Protein AF-A0A0Q5CVL9-F1 (afdb_monomer)

Solvent-accessible surface area (backbone atoms only — not comparable to full-atom values): 3971 Å² total; per-residue (Å²): 108,54,65,60,20,46,51,47,38,66,41,65,86,83,33,56,72,68,50,20,52,32,19,43,55,25,26,61,35,38,48,59,46,70,79,32,100,74,50,53,68,70,51,52,54,49,27,50,57,31,45,55,53,34,50,54,47,50,49,54,60,70,68,53,74,76,81,78,78,81,127

Nearest PDB structures (foldseek):
  2p7v-assembly1_A  TM=5.901E-01  e=2.426E+00  Escheri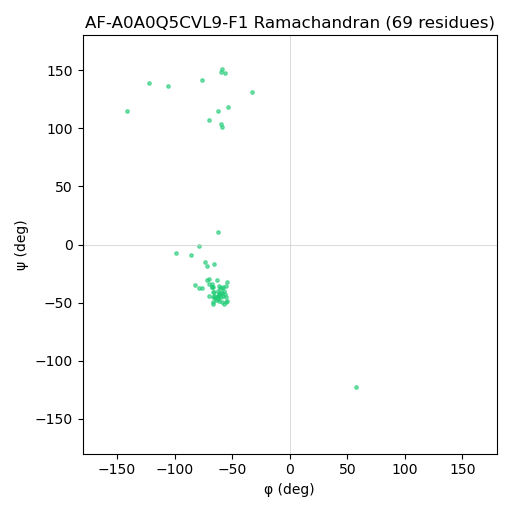chia coli
  7uw9-assembly1_P  TM=5.423E-01  e=3.128E+00  Citrus x limon
  8tvu-assembly1_a  TM=4.853E-01  e=1.881E+00  Salmonella phage P22
  4v4k-assembly2_Y  TM=5.012E-01  e=2.276E+00  Lederbergvirus P22

Mean predicted aligned error: 6.36 Å

Structure (mmCIF, N/CA/C/O backbone):
data_AF-A0A0Q5CVL9-F1
#
_entry.id   AF-A0A0Q5CVL9-F1
#
loop_
_atom_site.group_PDB
_atom_site.id
_atom_site.type_symbol
_atom_site.label_atom_id
_atom_site.label_alt_id
_atom_site.label_comp_id
_atom_site.label_asym_id
_atom_site.label_entity_id
_atom_site.label_seq_id
_atom_site.pdbx_PDB_ins_code
_atom_site.Cartn_x
_atom_site.Cartn_y
_atom_site.Cartn_z
_atom_site.occupancy
_atom_site.B_iso_or_equiv
_atom_site.auth_seq_id
_atom_site.auth_comp_id
_atom_site.auth_asym_id
_atom_site.auth_atom_id
_atom_site.pdbx_PDB_model_num
ATOM 1 N N . MET A 1 1 ? -3.064 -6.493 -6.445 1.00 81.75 1 MET A N 1
ATOM 2 C CA . MET A 1 1 ? -2.441 -5.676 -5.373 1.00 81.75 1 MET A CA 1
ATOM 3 C C . MET A 1 1 ? -2.733 -4.188 -5.505 1.00 81.75 1 MET A C 1
ATOM 5 O O . MET A 1 1 ? -3.169 -3.610 -4.521 1.00 81.75 1 MET A O 1
ATOM 9 N N . TYR A 1 2 ? -2.555 -3.567 -6.678 1.00 86.81 2 TYR A N 1
ATOM 10 C CA . TYR A 1 2 ? -2.912 -2.153 -6.882 1.00 86.81 2 TYR A CA 1
ATOM 11 C C . TYR A 1 2 ? -4.388 -1.848 -6.570 1.00 86.81 2 TYR A C 1
ATOM 13 O O . TYR A 1 2 ? -4.651 -0.986 -5.741 1.00 86.81 2 TYR A O 1
ATOM 21 N N . ALA A 1 3 ? -5.327 -2.618 -7.137 1.00 88.81 3 ALA A N 1
ATOM 22 C CA . ALA A 1 3 ? -6.764 -2.465 -6.877 1.00 88.81 3 ALA A CA 1
ATOM 23 C C . ALA A 1 3 ? -7.105 -2.544 -5.375 1.00 88.81 3 ALA A C 1
ATOM 25 O O . ALA A 1 3 ? -7.688 -1.621 -4.826 1.00 88.81 3 ALA A O 1
ATOM 26 N N . ILE A 1 4 ? -6.606 -3.570 -4.679 1.00 89.44 4 ILE A N 1
ATOM 27 C CA . ILE A 1 4 ? -6.792 -3.736 -3.226 1.00 89.44 4 ILE A CA 1
ATOM 28 C C . ILE A 1 4 ? -6.235 -2.535 -2.439 1.00 89.44 4 ILE A C 1
ATOM 30 O O . ILE A 1 4 ? -6.850 -2.066 -1.487 1.00 89.44 4 ILE A O 1
ATOM 34 N N . ALA A 1 5 ? -5.067 -2.007 -2.819 1.00 90.25 5 ALA A N 1
ATOM 35 C CA . ALA A 1 5 ? -4.487 -0.839 -2.156 1.00 90.25 5 ALA A CA 1
ATOM 36 C C . ALA A 1 5 ? -5.309 0.445 -2.389 1.00 90.25 5 ALA A C 1
ATOM 38 O O . ALA A 1 5 ? -5.385 1.291 -1.496 1.00 90.25 5 ALA A O 1
ATOM 39 N N . MET A 1 6 ? -5.928 0.587 -3.564 1.00 93.56 6 MET A N 1
ATOM 40 C CA . MET A 1 6 ? -6.864 1.675 -3.863 1.00 93.56 6 MET A CA 1
ATOM 41 C C . MET A 1 6 ? -8.137 1.546 -3.023 1.00 93.56 6 MET A C 1
ATOM 43 O O . MET A 1 6 ? -8.457 2.471 -2.280 1.00 93.56 6 MET A O 1
ATOM 47 N N . GLU A 1 7 ? -8.772 0.371 -3.026 1.00 93.25 7 GLU A N 1
ATOM 48 C CA . GLU A 1 7 ? -9.977 0.080 -2.236 1.00 93.25 7 GLU A CA 1
ATOM 49 C C . GLU A 1 7 ? -9.766 0.365 -0.743 1.00 93.25 7 GLU A C 1
ATOM 51 O O . GLU A 1 7 ? -10.539 1.096 -0.126 1.00 93.25 7 GLU A O 1
ATOM 56 N N . ILE A 1 8 ? -8.664 -0.123 -0.158 1.00 90.88 8 ILE A N 1
ATOM 57 C CA . ILE A 1 8 ? -8.326 0.163 1.245 1.00 90.88 8 ILE A CA 1
ATOM 58 C C . ILE A 1 8 ? -8.104 1.666 1.460 1.00 90.88 8 ILE A C 1
ATOM 60 O O . ILE A 1 8 ? -8.498 2.211 2.490 1.00 90.88 8 ILE A O 1
ATOM 64 N N . GLY A 1 9 ? -7.454 2.350 0.515 1.00 90.44 9 GLY A N 1
ATOM 65 C CA . GLY A 1 9 ? -7.215 3.792 0.581 1.00 90.44 9 GLY A CA 1
ATOM 66 C C . GLY A 1 9 ? -8.497 4.631 0.566 1.00 90.44 9 GLY A C 1
ATOM 67 O O . GLY A 1 9 ? -8.529 5.702 1.188 1.00 90.44 9 GLY A O 1
ATOM 68 N N . GLU A 1 10 ? -9.530 4.127 -0.106 1.00 94.25 10 GLU A N 1
ATOM 69 C CA . GLU A 1 10 ? -10.827 4.768 -0.345 1.00 94.25 10 GLU A CA 1
ATOM 70 C C . GLU A 1 10 ? -11.929 4.311 0.618 1.00 94.25 10 GLU A C 1
ATOM 72 O O . GLU A 1 10 ? -12.978 4.945 0.680 1.00 94.25 10 GLU A O 1
ATOM 77 N N . ALA A 1 11 ? -11.668 3.304 1.458 1.00 90.69 11 ALA A N 1
ATOM 78 C CA . ALA A 1 11 ? -12.617 2.696 2.398 1.00 90.69 11 ALA A CA 1
A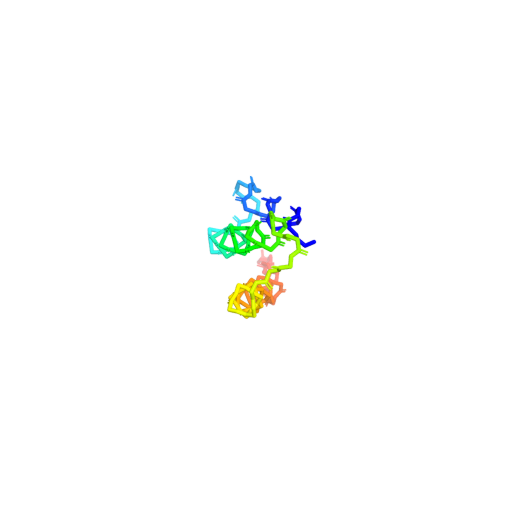TOM 79 C C . ALA A 1 11 ? -13.188 3.630 3.499 1.00 90.69 11 ALA A C 1
ATOM 81 O O . ALA A 1 11 ? -13.819 3.168 4.449 1.00 90.69 11 ALA A O 1
ATOM 82 N N . GLY A 1 12 ? -12.977 4.948 3.420 1.00 87.69 12 GLY A N 1
ATOM 83 C CA . GLY A 1 12 ? -13.604 5.923 4.314 1.00 87.69 12 GLY A CA 1
ATOM 84 C C . GLY A 1 12 ? -13.300 5.668 5.794 1.00 87.69 12 GLY A C 1
ATOM 85 O O . GLY A 1 12 ? -12.139 5.660 6.203 1.00 87.69 12 GLY A O 1
ATOM 86 N N . THR A 1 13 ? -14.346 5.499 6.604 1.00 88.25 13 THR A N 1
ATOM 87 C CA . THR A 1 13 ? -14.252 5.186 8.043 1.00 88.25 13 THR A CA 1
ATOM 88 C C . THR A 1 13 ? -14.115 3.690 8.339 1.00 88.25 13 THR A C 1
ATOM 90 O O . THR A 1 13 ? -13.812 3.340 9.476 1.00 88.25 13 THR A O 1
ATOM 93 N N . LEU A 1 14 ? -14.266 2.811 7.338 1.00 86.88 14 LEU A N 1
ATOM 94 C CA . LEU A 1 14 ? -14.118 1.355 7.491 1.00 86.88 14 LEU A CA 1
ATOM 95 C C . LEU A 1 14 ? -12.654 0.934 7.696 1.00 86.88 14 LEU A C 1
ATOM 97 O O . LEU A 1 14 ? -12.382 -0.158 8.186 1.00 86.88 14 LEU A O 1
ATOM 101 N N . ALA A 1 15 ? -11.705 1.805 7.343 1.00 88.38 15 ALA A N 1
ATOM 102 C CA . ALA A 1 15 ? -10.279 1.600 7.551 1.00 88.38 15 ALA A CA 1
ATOM 103 C C . ALA A 1 15 ? -9.671 2.728 8.392 1.00 88.38 15 ALA A C 1
ATOM 105 O O . ALA A 1 15 ? -9.938 3.920 8.189 1.00 88.38 15 ALA A O 1
ATOM 106 N N . SER A 1 16 ? -8.774 2.358 9.310 1.00 91.94 16 SER A N 1
ATOM 107 C CA . SER A 1 16 ? -8.074 3.335 10.145 1.00 91.94 16 SER A CA 1
ATOM 108 C C . SER A 1 16 ? -7.275 4.336 9.290 1.00 91.94 16 SER A C 1
ATOM 110 O O . SER A 1 16 ? -6.788 3.989 8.206 1.00 91.94 16 SER A O 1
ATOM 112 N N . PRO A 1 17 ? -7.069 5.585 9.753 1.00 92.62 17 PRO A N 1
ATOM 113 C CA . PRO A 1 17 ? -6.292 6.576 9.005 1.00 92.62 17 PRO A CA 1
ATOM 114 C C . PRO A 1 17 ? -4.880 6.095 8.636 1.00 92.62 17 PRO A C 1
ATOM 116 O O . PRO A 1 17 ? -4.388 6.395 7.545 1.00 92.62 17 PRO A O 1
ATOM 119 N N . ALA A 1 18 ? -4.239 5.321 9.520 1.00 92.50 18 ALA A N 1
ATOM 120 C CA . ALA A 1 18 ? -2.922 4.737 9.281 1.00 92.50 18 ALA A CA 1
ATOM 121 C C . ALA A 1 18 ? -2.950 3.710 8.139 1.00 92.50 18 ALA A C 1
ATOM 123 O O . ALA A 1 18 ? -2.097 3.764 7.249 1.00 92.50 18 ALA A O 1
ATOM 124 N N . LEU A 1 19 ? -3.960 2.834 8.123 1.00 93.88 19 LEU A N 1
ATOM 125 C CA . LEU A 1 19 ? -4.140 1.826 7.082 1.00 93.88 19 LEU A CA 1
ATOM 126 C C . LEU A 1 19 ? -4.418 2.476 5.720 1.00 93.88 19 LEU A C 1
ATOM 128 O O . LEU A 1 19 ? -3.732 2.178 4.741 1.00 93.88 19 LEU A O 1
ATOM 132 N N . ARG A 1 20 ? -5.314 3.469 5.679 1.00 95.38 20 ARG A N 1
ATOM 133 C CA . ARG A 1 20 ? -5.596 4.248 4.459 1.00 95.38 20 ARG A CA 1
ATOM 134 C C . ARG A 1 20 ? -4.363 4.976 3.931 1.00 95.38 20 ARG A C 1
ATOM 136 O O . ARG A 1 20 ? -4.114 5.010 2.727 1.00 95.38 20 ARG A O 1
ATOM 143 N N . LYS A 1 21 ? -3.562 5.576 4.819 1.00 95.56 21 LYS A N 1
ATOM 144 C CA . LYS A 1 21 ? -2.312 6.254 4.438 1.00 95.56 21 LYS A CA 1
ATOM 145 C C . LYS A 1 21 ? -1.299 5.270 3.848 1.00 95.56 21 LYS A C 1
ATOM 147 O O . LYS A 1 21 ? -0.694 5.582 2.823 1.00 95.56 21 LYS A O 1
ATOM 152 N N . ALA A 1 22 ? -1.116 4.105 4.469 1.00 95.50 22 ALA A N 1
ATOM 153 C CA . ALA A 1 22 ? -0.206 3.076 3.971 1.00 95.50 22 ALA A CA 1
ATOM 154 C C . ALA A 1 22 ? -0.642 2.555 2.591 1.00 95.50 22 ALA A C 1
ATOM 156 O O . ALA A 1 22 ? 0.179 2.503 1.674 1.00 95.50 22 ALA A O 1
ATOM 157 N N . ALA A 1 23 ? -1.937 2.282 2.417 1.00 95.69 23 ALA A N 1
ATOM 158 C CA . ALA A 1 23 ? -2.494 1.765 1.172 1.00 95.69 23 ALA A CA 1
ATOM 159 C C . ALA A 1 23 ? -2.366 2.765 0.009 1.00 95.69 23 ALA A C 1
ATOM 161 O O . ALA A 1 23 ? -1.833 2.417 -1.044 1.00 95.69 23 ALA A O 1
ATOM 162 N N . ARG A 1 24 ? -2.690 4.050 0.229 1.00 96.31 24 ARG A N 1
ATOM 163 C CA . ARG A 1 24 ? -2.496 5.104 -0.790 1.00 96.31 24 ARG A CA 1
ATOM 164 C C . ARG A 1 24 ? -1.033 5.278 -1.200 1.00 96.31 24 ARG A C 1
ATOM 166 O O . ARG A 1 24 ? -0.738 5.512 -2.370 1.00 96.31 24 ARG A O 1
ATOM 173 N N . ASN A 1 25 ? -0.100 5.155 -0.255 1.00 95.56 25 ASN A N 1
ATOM 174 C CA . ASN A 1 25 ? 1.331 5.240 -0.559 1.00 95.56 25 ASN A CA 1
ATOM 175 C C . ASN A 1 25 ? 1.822 4.054 -1.403 1.00 95.56 25 ASN A C 1
ATOM 177 O O . ASN A 1 25 ? 2.674 4.240 -2.279 1.00 95.56 25 ASN A O 1
ATOM 181 N N . LEU A 1 26 ? 1.293 2.853 -1.150 1.00 95.94 26 LEU A N 1
ATOM 182 C CA . LEU A 1 26 ? 1.559 1.680 -1.976 1.00 95.94 26 LEU A CA 1
ATOM 183 C C . LEU A 1 26 ? 0.959 1.851 -3.376 1.00 95.94 26 LEU A C 1
ATOM 185 O O . LEU A 1 26 ? 1.689 1.696 -4.349 1.00 95.94 26 LEU A O 1
ATOM 189 N N . ALA A 1 27 ? -0.313 2.249 -3.483 1.00 94.81 27 ALA A N 1
ATOM 190 C CA . ALA A 1 27 ? -0.990 2.455 -4.764 1.00 94.81 27 ALA A CA 1
ATOM 191 C C . ALA A 1 27 ? -0.230 3.442 -5.665 1.00 94.81 27 ALA A C 1
ATOM 193 O O . ALA A 1 27 ? 0.052 3.133 -6.818 1.00 94.81 27 ALA A O 1
ATOM 194 N N . ARG A 1 28 ? 0.224 4.577 -5.115 1.00 93.50 28 ARG A N 1
ATOM 195 C CA . ARG A 1 28 ? 1.069 5.543 -5.843 1.00 93.50 28 ARG A CA 1
ATOM 196 C C . ARG A 1 28 ? 2.383 4.947 -6.347 1.00 93.50 28 ARG A C 1
ATOM 198 O O . ARG A 1 28 ? 2.850 5.321 -7.414 1.00 93.50 28 ARG A O 1
ATOM 205 N N . SER A 1 29 ? 2.997 4.055 -5.573 1.00 92.56 29 SER A N 1
ATOM 206 C CA . SER A 1 29 ? 4.264 3.424 -5.968 1.00 92.56 29 SER A CA 1
ATOM 207 C C . SER A 1 29 ? 4.039 2.340 -7.025 1.00 92.56 29 SER A C 1
ATOM 209 O O . SER A 1 29 ? 4.827 2.232 -7.954 1.00 92.56 29 SER A O 1
ATOM 211 N N . LEU A 1 30 ? 2.939 1.590 -6.916 1.00 92.38 30 LEU A N 1
ATOM 212 C CA . LEU A 1 30 ? 2.520 0.592 -7.900 1.00 92.38 30 LEU A CA 1
ATOM 213 C C . LEU A 1 30 ? 2.046 1.219 -9.213 1.00 92.38 30 LEU A C 1
ATOM 215 O O . LEU A 1 30 ? 2.235 0.611 -10.256 1.00 92.38 30 LEU A O 1
ATOM 219 N N . HIS A 1 31 ? 1.490 2.431 -9.190 1.00 90.44 31 HIS A N 1
ATOM 220 C CA . HIS A 1 31 ? 1.137 3.143 -10.417 1.00 90.44 31 HIS A CA 1
ATOM 221 C C . HIS A 1 31 ? 2.364 3.328 -11.324 1.00 90.44 31 HIS A C 1
ATOM 223 O O . HIS A 1 31 ? 2.314 2.974 -12.492 1.00 90.44 31 HIS A O 1
ATOM 229 N N . GLY A 1 32 ? 3.512 3.726 -10.760 1.00 84.38 32 GLY A N 1
ATOM 230 C CA . GLY A 1 32 ? 4.772 3.806 -11.513 1.00 84.38 32 GLY A CA 1
ATOM 231 C C . GLY A 1 32 ? 5.317 2.457 -12.003 1.00 84.38 32 GLY A C 1
ATOM 232 O O . GLY A 1 32 ? 6.159 2.440 -12.889 1.00 84.38 32 GLY A O 1
ATOM 233 N N . VAL A 1 33 ? 4.848 1.334 -11.446 1.00 87.56 33 VAL A N 1
ATOM 234 C CA . VAL A 1 33 ? 5.163 -0.013 -11.953 1.00 87.56 33 VAL A CA 1
ATOM 235 C C . VAL A 1 33 ? 4.251 -0.391 -13.122 1.00 87.56 33 VAL A C 1
ATOM 237 O O . VAL A 1 33 ? 4.694 -1.078 -14.030 1.00 87.56 33 VAL A O 1
ATOM 240 N N . ILE A 1 34 ? 2.988 0.042 -13.093 1.00 87.75 34 ILE A N 1
ATOM 241 C CA . ILE A 1 34 ? 1.964 -0.303 -14.091 1.00 87.75 34 ILE A CA 1
ATOM 242 C C . ILE A 1 34 ? 2.115 0.530 -15.370 1.00 87.75 34 ILE A C 1
ATOM 244 O O . ILE A 1 34 ? 1.913 0.006 -16.459 1.00 87.75 34 ILE A O 1
ATOM 248 N N . GLU A 1 35 ? 2.476 1.809 -15.243 1.00 86.81 35 GLU A N 1
ATOM 249 C CA . GLU A 1 35 ? 2.599 2.738 -16.379 1.00 86.81 35 GLU A CA 1
ATOM 250 C C . GLU A 1 35 ? 3.849 2.488 -17.244 1.00 86.81 35 GLU A C 1
ATOM 252 O O . GLU A 1 35 ? 3.944 3.000 -18.358 1.00 86.81 35 GLU A O 1
ATOM 257 N N . LEU A 1 36 ? 4.830 1.721 -16.752 1.00 78.94 36 LEU A N 1
ATOM 258 C CA . LEU A 1 36 ? 6.093 1.477 -17.452 1.00 78.94 36 LEU A CA 1
ATOM 259 C C . LEU A 1 36 ? 6.140 0.054 -18.035 1.00 78.94 36 LEU A C 1
ATOM 261 O O . LEU A 1 36 ? 5.835 -0.894 -17.314 1.00 78.94 36 LEU A O 1
ATOM 265 N N . PRO A 1 37 ? 6.609 -0.136 -19.290 1.00 74.00 37 PRO A N 1
ATOM 266 C CA . PRO A 1 37 ? 6.762 -1.468 -19.888 1.00 74.00 37 PRO A CA 1
ATOM 2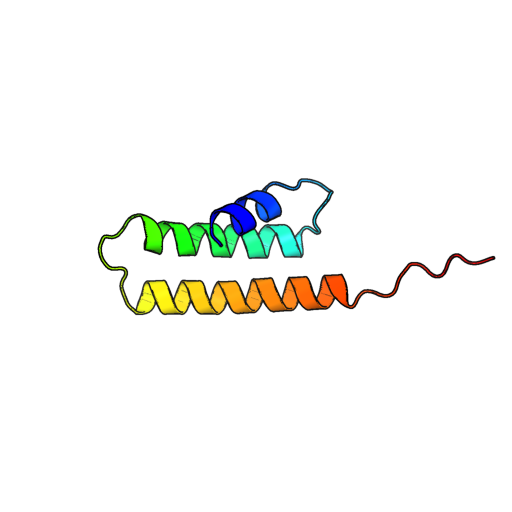67 C C . PRO A 1 37 ? 7.684 -2.379 -19.067 1.00 74.00 37 PRO A C 1
ATOM 269 O O . PRO A 1 37 ? 7.455 -3.581 -18.961 1.00 74.00 37 PRO A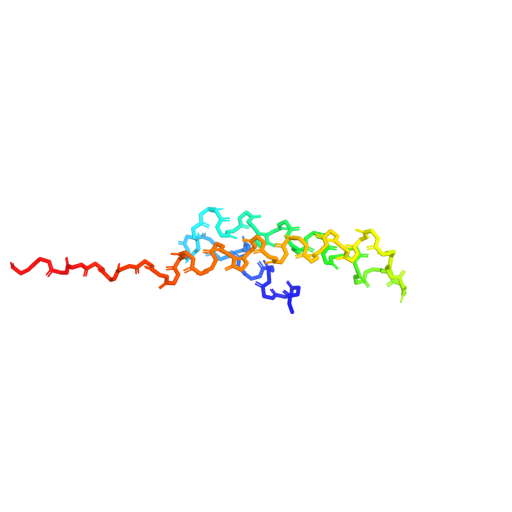 O 1
ATOM 272 N N . ILE A 1 38 ? 8.732 -1.786 -18.486 1.00 84.88 38 ILE A N 1
ATOM 273 C CA . ILE A 1 38 ? 9.641 -2.399 -17.520 1.00 84.88 38 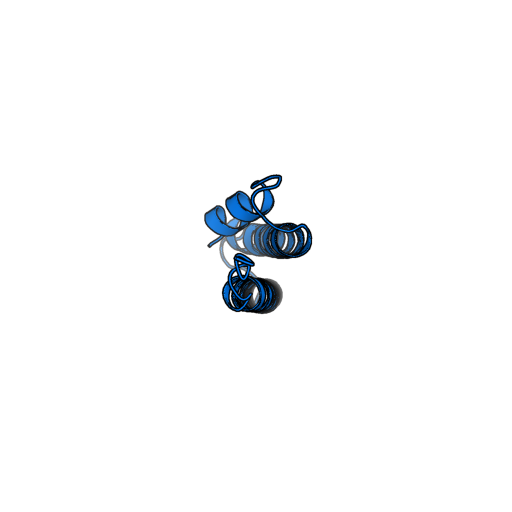ILE A CA 1
ATOM 274 C C . ILE A 1 38 ? 9.963 -1.319 -16.488 1.00 84.88 38 ILE A C 1
ATOM 276 O O . ILE A 1 38 ? 10.553 -0.294 -16.820 1.00 84.88 38 ILE A O 1
ATOM 280 N N . ALA A 1 39 ? 9.542 -1.529 -15.245 1.00 87.06 39 ALA A N 1
ATOM 281 C CA . ALA A 1 39 ? 9.824 -0.599 -14.161 1.00 87.06 39 ALA A CA 1
ATOM 282 C C . ALA A 1 39 ? 11.276 -0.728 -13.684 1.00 87.06 39 ALA A C 1
ATOM 284 O O . ALA A 1 39 ? 11.797 -1.838 -13.545 1.00 87.06 39 ALA A O 1
ATOM 285 N N . ASP A 1 40 ? 11.904 0.401 -13.355 1.00 91.56 40 ASP A N 1
ATOM 286 C CA . ASP A 1 40 ? 13.249 0.404 -12.785 1.00 91.56 40 ASP A CA 1
ATOM 287 C C . ASP A 1 40 ? 13.307 -0.383 -11.469 1.00 91.56 40 ASP A C 1
ATOM 289 O O . ASP A 1 40 ? 12.384 -0.354 -10.646 1.00 91.56 40 ASP A O 1
ATOM 293 N N . ALA A 1 41 ? 14.460 -1.000 -11.200 1.00 92.25 41 ALA A N 1
ATOM 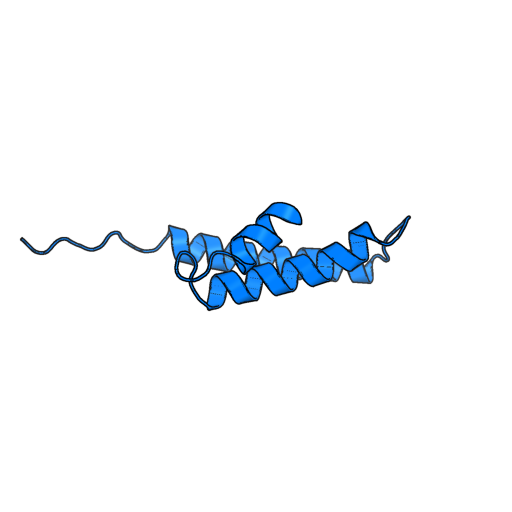294 C CA . ALA A 1 41 ? 14.705 -1.709 -9.944 1.00 92.25 41 ALA A CA 1
ATOM 295 C C . ALA A 1 41 ? 14.458 -0.823 -8.706 1.00 92.25 41 ALA A C 1
ATOM 297 O O . ALA A 1 41 ? 13.990 -1.302 -7.673 1.00 92.25 41 ALA A O 1
ATOM 298 N N . SER A 1 42 ? 14.713 0.486 -8.810 1.00 92.94 42 SER A N 1
ATOM 299 C CA . SER A 1 42 ? 14.445 1.460 -7.744 1.00 92.94 42 SER A CA 1
ATOM 300 C C . SER A 1 42 ? 12.944 1.648 -7.473 1.00 92.94 42 S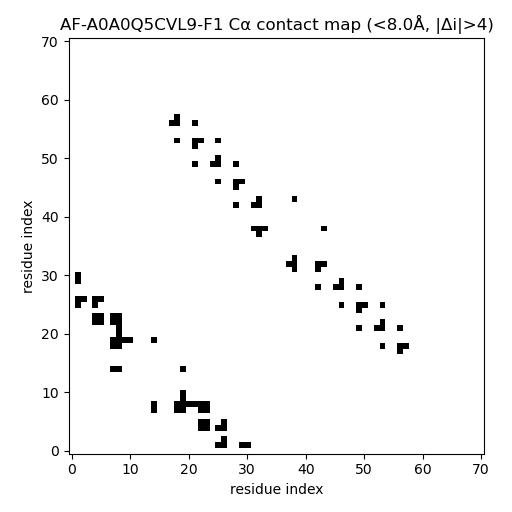ER A C 1
ATOM 302 O O . SER A 1 42 ? 12.536 1.779 -6.314 1.00 92.94 42 SER A O 1
ATOM 304 N N . VAL A 1 43 ? 12.111 1.612 -8.517 1.00 91.19 43 VAL A N 1
ATOM 305 C CA . VAL A 1 43 ? 10.646 1.702 -8.432 1.00 91.19 43 VAL A CA 1
ATOM 306 C C . VAL A 1 43 ? 10.085 0.427 -7.809 1.00 91.19 43 VAL A C 1
ATOM 308 O O . VAL A 1 43 ? 9.275 0.510 -6.881 1.00 91.19 43 VAL A O 1
ATOM 311 N N . LEU A 1 44 ? 10.583 -0.737 -8.234 1.00 92.19 44 LEU A N 1
ATOM 312 C CA . LEU A 1 44 ? 10.215 -2.034 -7.660 1.00 92.19 44 LEU A CA 1
ATOM 313 C C . LEU A 1 44 ? 10.591 -2.121 -6.174 1.00 92.19 44 LEU A C 1
ATOM 315 O O . LEU A 1 44 ? 9.734 -2.414 -5.341 1.00 92.19 44 LEU A O 1
ATOM 319 N N . ALA A 1 45 ? 11.826 -1.762 -5.811 1.00 94.62 45 ALA A N 1
ATOM 320 C CA . ALA A 1 45 ? 12.278 -1.749 -4.418 1.00 94.62 45 ALA A CA 1
ATOM 321 C C . ALA A 1 45 ? 11.464 -0.774 -3.549 1.00 94.62 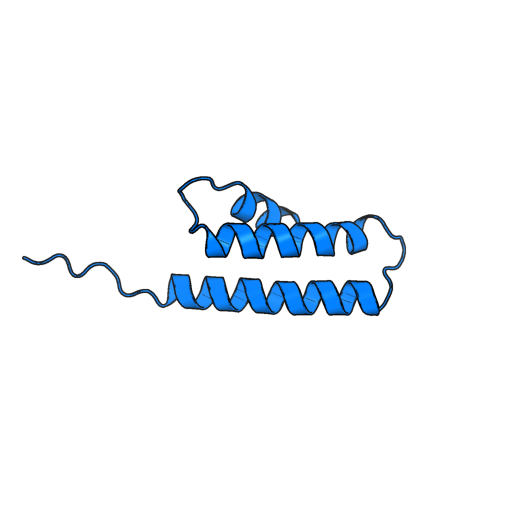45 ALA A C 1
ATOM 323 O O . ALA A 1 45 ? 11.193 -1.034 -2.374 1.00 94.62 45 ALA A O 1
ATOM 324 N N . LYS A 1 46 ? 11.043 0.365 -4.112 1.00 94.12 46 LYS A N 1
ATOM 325 C CA . LYS A 1 46 ? 10.156 1.307 -3.421 1.00 94.12 46 LYS A CA 1
ATOM 326 C C . LYS A 1 46 ? 8.771 0.704 -3.195 1.00 94.12 46 LYS A C 1
ATOM 328 O O . LYS A 1 46 ? 8.246 0.844 -2.089 1.00 94.12 46 LYS A O 1
ATOM 333 N N . ALA A 1 47 ? 8.182 0.060 -4.202 1.00 93.62 47 ALA A N 1
ATOM 334 C CA . ALA A 1 47 ? 6.885 -0.600 -4.076 1.00 93.62 47 ALA A CA 1
ATOM 335 C C . ALA A 1 47 ? 6.925 -1.719 -3.023 1.00 93.62 47 ALA A C 1
ATOM 337 O O . ALA A 1 47 ? 6.053 -1.753 -2.155 1.00 93.62 47 ALA A O 1
ATOM 338 N N . ASP A 1 48 ? 7.979 -2.536 -3.024 1.00 94.31 48 ASP A N 1
ATOM 339 C CA . ASP A 1 48 ? 8.200 -3.604 -2.043 1.00 94.31 48 ASP A CA 1
ATOM 340 C C . ASP A 1 48 ? 8.273 -3.068 -0.601 1.00 94.31 48 ASP A C 1
ATOM 342 O O . ASP A 1 48 ? 7.502 -3.469 0.274 1.00 94.31 48 ASP A O 1
ATOM 346 N N . ARG A 1 49 ? 9.082 -2.026 -0.362 1.00 96.31 49 ARG A N 1
ATOM 347 C CA . ARG A 1 49 ? 9.140 -1.360 0.954 1.00 96.31 49 ARG A CA 1
ATOM 348 C C . ARG A 1 49 ? 7.776 -0.832 1.402 1.00 96.31 49 ARG A C 1
ATOM 350 O O . ARG A 1 49 ? 7.441 -0.896 2.585 1.00 96.31 49 ARG A O 1
ATOM 357 N N . ARG A 1 50 ? 6.978 -0.271 0.485 1.00 95.44 50 ARG A N 1
ATOM 358 C CA . ARG A 1 50 ? 5.624 0.219 0.807 1.00 95.44 50 ARG A CA 1
ATOM 359 C C . ARG A 1 50 ? 4.655 -0.922 1.086 1.00 95.44 50 ARG A C 1
ATOM 361 O O . ARG A 1 50 ? 3.787 -0.756 1.943 1.00 95.44 50 ARG A O 1
ATOM 368 N N . PHE A 1 51 ? 4.821 -2.053 0.412 1.00 94.56 51 PHE A N 1
ATOM 369 C CA . PHE A 1 51 ? 4.041 -3.255 0.660 1.00 94.56 51 PHE A CA 1
ATOM 370 C C . PHE A 1 51 ? 4.311 -3.798 2.064 1.00 94.56 51 PHE A C 1
ATOM 372 O O . PHE A 1 51 ? 3.363 -3.987 2.822 1.00 94.56 51 PHE A O 1
ATOM 379 N N . ALA A 1 52 ? 5.581 -3.923 2.462 1.00 95.19 52 ALA A N 1
ATOM 380 C CA . ALA A 1 52 ? 5.957 -4.346 3.813 1.00 95.19 52 ALA A CA 1
ATOM 381 C C . ALA A 1 52 ? 5.340 -3.444 4.899 1.00 95.19 52 ALA A C 1
ATOM 383 O O . ALA A 1 52 ? 4.794 -3.931 5.888 1.00 95.19 52 ALA A O 1
ATOM 384 N N . VAL A 1 53 ? 5.342 -2.122 4.686 1.00 95.25 53 VAL A N 1
ATOM 385 C CA . VAL A 1 53 ? 4.686 -1.173 5.603 1.00 95.25 53 VAL A CA 1
ATOM 386 C C . VAL A 1 53 ? 3.178 -1.420 5.691 1.00 95.25 53 VAL A C 1
ATOM 388 O O . VAL A 1 53 ? 2.637 -1.448 6.794 1.00 95.25 53 VAL A O 1
ATOM 391 N N . LEU A 1 54 ? 2.487 -1.591 4.558 1.00 93.88 54 LEU A N 1
ATOM 392 C CA . LEU A 1 54 ? 1.051 -1.884 4.557 1.00 93.88 54 LEU A CA 1
ATOM 393 C C . LEU A 1 54 ? 0.753 -3.205 5.278 1.00 93.88 54 LEU A 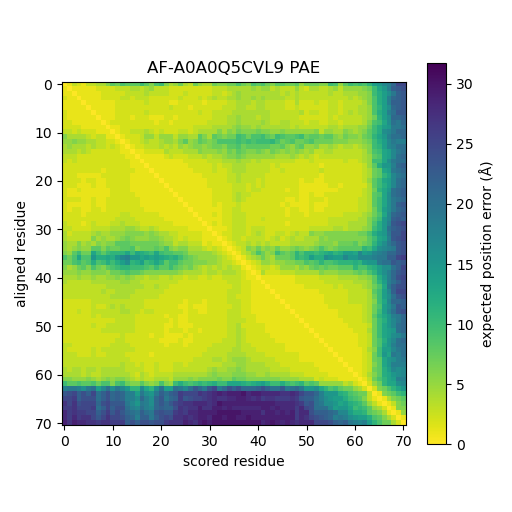C 1
ATOM 395 O O . LEU A 1 54 ? -0.172 -3.263 6.086 1.00 93.88 54 LEU A O 1
ATOM 399 N N . PHE A 1 55 ? 1.556 -4.236 5.020 1.00 94.12 55 PHE A N 1
ATOM 400 C CA . PHE A 1 55 ? 1.406 -5.554 5.623 1.00 94.12 55 PHE A CA 1
ATOM 401 C C . PHE A 1 55 ? 1.558 -5.517 7.146 1.00 94.12 55 PHE A C 1
ATOM 403 O O . PHE A 1 55 ? 0.735 -6.080 7.863 1.00 94.12 55 PHE A O 1
ATOM 410 N N . GLU A 1 56 ? 2.540 -4.781 7.662 1.00 93.81 56 GLU A N 1
ATOM 411 C CA . GLU A 1 56 ? 2.712 -4.615 9.107 1.00 93.81 56 GLU A CA 1
ATOM 412 C C . GLU A 1 56 ? 1.559 -3.834 9.755 1.00 93.81 56 GLU A C 1
ATOM 414 O O . GLU A 1 56 ? 1.126 -4.166 10.859 1.00 93.81 56 GLU A O 1
ATOM 419 N N . VAL A 1 57 ? 1.002 -2.829 9.069 1.00 92.81 57 VAL A N 1
ATOM 420 C CA . VAL A 1 57 ? -0.197 -2.121 9.556 1.00 92.81 57 VAL A CA 1
ATOM 421 C C . VAL A 1 57 ? -1.418 -3.046 9.566 1.00 92.81 57 VAL A C 1
ATOM 423 O O . VAL A 1 57 ? -2.181 -3.024 10.532 1.00 92.81 57 VAL A O 1
ATOM 426 N N . LEU A 1 58 ? -1.586 -3.884 8.538 1.00 90.56 58 LEU A N 1
ATOM 427 C CA . LEU A 1 58 ? -2.650 -4.889 8.473 1.00 90.56 58 LEU A CA 1
ATOM 428 C C . LEU A 1 58 ? -2.512 -5.934 9.581 1.00 90.56 58 LEU A C 1
ATOM 430 O O . LEU A 1 58 ? -3.493 -6.224 10.259 1.00 90.56 58 LEU A O 1
ATOM 434 N N . LYS A 1 59 ? -1.301 -6.447 9.823 1.00 91.75 59 LYS A N 1
ATOM 435 C CA . LYS A 1 59 ? -1.034 -7.390 10.919 1.00 91.75 59 LYS A CA 1
ATOM 436 C C . LYS A 1 59 ? -1.380 -6.787 12.270 1.00 91.75 59 LYS A C 1
ATOM 438 O O . LYS A 1 59 ? -2.059 -7.440 13.049 1.00 91.75 59 LYS A O 1
ATOM 443 N N . LYS A 1 60 ? -0.984 -5.535 12.521 1.00 88.69 60 LYS A N 1
ATOM 444 C CA . LYS A 1 60 ? -1.333 -4.822 13.760 1.00 88.69 60 LYS A CA 1
ATOM 445 C C . LYS A 1 60 ? -2.841 -4.645 13.926 1.00 88.69 60 LYS A C 1
ATOM 447 O O . LYS A 1 60 ? -3.348 -4.819 15.030 1.00 88.69 60 LYS A O 1
ATOM 452 N N . ALA A 1 61 ? -3.545 -4.315 12.843 1.00 85.69 61 ALA A N 1
ATOM 453 C CA . ALA A 1 61 ? -5.001 -4.198 12.852 1.00 85.69 61 ALA A CA 1
ATOM 454 C C . ALA A 1 61 ? -5.681 -5.552 13.117 1.00 85.69 61 ALA A C 1
ATOM 456 O O . ALA A 1 61 ? -6.618 -5.612 13.904 1.00 85.69 61 ALA A O 1
ATOM 457 N N . ALA A 1 62 ? -5.175 -6.635 12.520 1.00 86.00 62 ALA A N 1
ATOM 458 C CA . ALA A 1 62 ? -5.683 -7.993 12.716 1.00 86.00 62 ALA A CA 1
ATOM 459 C C . ALA A 1 62 ? -5.345 -8.572 14.103 1.00 86.00 62 ALA A C 1
ATOM 461 O O . ALA A 1 62 ? -6.120 -9.351 14.645 1.00 86.00 62 ALA A O 1
ATOM 462 N N . SER A 1 63 ? -4.213 -8.180 14.699 1.00 81.75 63 SER A N 1
ATOM 463 C CA . SER A 1 63 ? -3.816 -8.576 16.057 1.00 81.75 63 SER A CA 1
ATOM 464 C C . SER A 1 63 ? -4.527 -7.784 17.163 1.00 81.75 63 SER A C 1
ATOM 466 O O . SER A 1 63 ? -4.260 -8.008 18.342 1.00 81.75 63 SER A O 1
ATOM 468 N N . GLY A 1 64 ? -5.393 -6.831 16.805 1.00 65.81 64 GLY A N 1
ATOM 469 C CA . GLY A 1 64 ? -6.207 -6.077 17.751 1.00 65.81 64 GLY A CA 1
ATOM 470 C C . GLY A 1 64 ? -7.281 -6.963 18.377 1.00 65.81 64 GLY A C 1
ATOM 471 O O . GLY A 1 64 ? -8.256 -7.318 17.723 1.00 65.81 64 GLY A O 1
ATOM 472 N N . THR A 1 65 ? -7.077 -7.306 19.648 1.00 57.91 65 THR A N 1
ATOM 473 C CA . THR A 1 65 ? -8.014 -7.946 20.578 1.00 57.91 65 THR A CA 1
ATOM 474 C C . THR A 1 65 ? -9.470 -7.523 20.324 1.00 57.91 65 THR A C 1
ATOM 476 O O . THR A 1 65 ? -9.730 -6.317 20.258 1.00 57.91 65 THR A O 1
ATOM 479 N N . PRO A 1 66 ? -10.435 -8.463 20.229 1.00 49.53 66 PRO A N 1
ATOM 480 C CA . PRO A 1 66 ? -11.850 -8.106 20.168 1.00 49.53 66 PRO A CA 1
ATOM 481 C C . PRO A 1 66 ? -12.217 -7.249 21.389 1.00 49.53 66 PRO A C 1
ATOM 483 O O . PRO A 1 66 ? -11.631 -7.453 22.460 1.00 49.53 66 PRO A O 1
ATOM 486 N N . PRO A 1 67 ? -13.166 -6.299 21.278 1.00 49.03 67 PRO A N 1
ATOM 487 C CA . PRO A 1 67 ? -13.654 -5.599 22.455 1.00 49.03 67 PRO A CA 1
ATOM 488 C C . PRO A 1 67 ? -14.106 -6.664 23.455 1.00 49.03 67 PRO A C 1
ATOM 490 O O . PRO A 1 67 ? -14.980 -7.475 23.145 1.00 49.03 67 PRO A O 1
ATOM 493 N N . ARG A 1 68 ? -13.483 -6.712 24.642 1.00 50.50 68 ARG A N 1
ATOM 494 C CA . ARG A 1 68 ? -14.092 -7.419 25.765 1.00 50.50 68 ARG A CA 1
ATOM 495 C C . ARG A 1 68 ? -15.418 -6.711 25.982 1.00 50.50 68 ARG A C 1
ATOM 497 O O . ARG A 1 68 ? -15.436 -5.586 26.474 1.00 50.50 68 ARG A O 1
ATOM 504 N N . LEU A 1 69 ? -16.497 -7.341 25.535 1.00 47.59 69 LEU A N 1
ATOM 505 C CA . LEU A 1 69 ? -17.834 -6.995 25.970 1.00 47.59 69 LEU A CA 1
ATOM 506 C C . LEU A 1 69 ? -17.799 -7.187 27.486 1.00 47.59 69 LEU A C 1
ATOM 508 O O . LEU A 1 69 ? -17.737 -8.314 27.971 1.00 47.59 69 LEU A O 1
ATOM 512 N N . ALA A 1 70 ? -17.672 -6.079 28.212 1.00 41.72 70 ALA A N 1
ATOM 513 C CA . ALA A 1 70 ? -17.885 -6.076 29.643 1.00 41.72 70 ALA A CA 1
ATOM 514 C C . ALA A 1 70 ? -19.349 -6.481 29.850 1.00 41.72 70 ALA A C 1
ATOM 516 O O . ALA A 1 70 ? -20.246 -5.798 29.352 1.00 41.72 70 ALA A O 1
ATOM 517 N N . ALA A 1 71 ? -19.546 -7.638 30.480 1.00 46.62 71 ALA A N 1
ATOM 518 C CA . ALA A 1 71 ? -20.812 -8.045 31.072 1.00 46.62 71 ALA A CA 1
ATOM 519 C C . ALA A 1 71 ? -20.869 -7.528 32.510 1.00 46.62 71 ALA A C 1
ATOM 521 O O . ALA A 1 71 ? -19.788 -7.491 33.148 1.00 46.62 71 ALA A O 1
#

Sequence (71 aa):
MYAIAMEIGEAGTLASPALRKAARNLARSLHGVIELPIADASVLAKADRRFAVLFEVLKKAASGTPPRLAA

Radius of gyration: 14.73 Å; Cα contacts (8 Å, |Δi|>4): 54; chains: 1; bounding box: 36×15×51 Å

Foldseek 3Di:
DLVVLVCQLVVPPVHDPQLNVLSVQLNVLVVQCVVDPHHDPVSVVSNVVSVVSNVVVVVVVVPDDDPPPDD

pLDDT: mean 86.46, std 13.49, range [41.72, 96.31]

Secondary structure (DSSP, 8-state):
-HHHHHHHHH-TTSS-HHHHHHHHHHHHHHHHHHSSSS--HHHHHHHHHHHHHHHHHHHHHHTS-------